Protein AF-A0A3D4NS29-F1 (afdb_monomer)

Radius of gyration: 35.44 Å; Cα contacts (8 Å, |Δi|>4): 132; chains: 1; bounding box: 55×28×113 Å

Structure (mmCIF, N/CA/C/O backbone):
data_AF-A0A3D4NS29-F1
#
_entry.id   AF-A0A3D4NS29-F1
#
loop_
_atom_site.group_PDB
_atom_site.id
_atom_site.type_symbol
_atom_site.label_atom_id
_atom_site.label_alt_id
_atom_site.label_comp_id
_atom_site.label_asym_id
_atom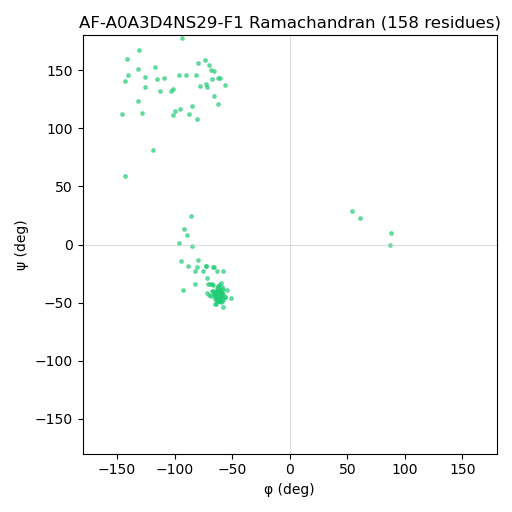_site.label_entity_id
_atom_site.label_seq_id
_atom_site.pdbx_PDB_ins_code
_atom_site.Cartn_x
_atom_site.Cartn_y
_atom_site.Cartn_z
_atom_site.occupancy
_atom_site.B_iso_or_equiv
_atom_site.auth_seq_id
_atom_site.auth_comp_id
_atom_site.auth_asym_id
_atom_site.auth_atom_id
_atom_site.pdbx_PDB_model_num
ATOM 1 N N . SER A 1 1 ? -21.664 12.863 7.804 1.00 48.47 1 SER A N 1
ATOM 2 C CA . SER A 1 1 ? -20.497 12.677 6.924 1.00 48.47 1 SER A CA 1
ATOM 3 C C . SER A 1 1 ? -19.432 11.912 7.677 1.00 48.47 1 SER A C 1
ATOM 5 O O . SER A 1 1 ? -19.168 12.269 8.815 1.00 48.47 1 SER A O 1
ATOM 7 N N . GLY A 1 2 ? -18.920 10.821 7.103 1.00 67.06 2 GLY A N 1
ATOM 8 C CA . GLY A 1 2 ? -17.866 9.997 7.710 1.00 67.06 2 GLY A CA 1
ATOM 9 C C . GLY A 1 2 ? -16.466 10.410 7.252 1.00 67.06 2 GLY A C 1
ATOM 10 O O . GLY A 1 2 ? -16.325 11.297 6.412 1.00 67.06 2 GLY A O 1
ATOM 11 N N . LEU A 1 3 ? -15.446 9.743 7.793 1.00 73.00 3 LEU A N 1
ATOM 12 C CA . LEU A 1 3 ? -14.049 9.903 7.387 1.00 73.00 3 LEU A CA 1
ATOM 13 C C . LEU A 1 3 ? -13.872 9.482 5.915 1.00 73.00 3 LEU A C 1
ATOM 15 O O . LEU A 1 3 ? -14.171 8.344 5.555 1.00 73.00 3 LEU A O 1
ATOM 19 N N . GLN A 1 4 ? -13.398 10.402 5.077 1.00 80.12 4 GLN A N 1
ATOM 20 C CA . GLN A 1 4 ? -13.021 10.155 3.681 1.00 80.12 4 GLN A CA 1
ATOM 21 C C . GLN A 1 4 ? -11.499 10.036 3.608 1.00 80.12 4 GLN A C 1
ATOM 23 O O . GLN A 1 4 ? -10.792 10.838 4.215 1.00 80.12 4 GLN A O 1
ATOM 28 N N . ILE A 1 5 ? -10.997 9.021 2.905 1.00 83.19 5 ILE A N 1
ATOM 29 C CA . ILE A 1 5 ? -9.567 8.712 2.857 1.00 83.19 5 ILE A CA 1
ATOM 30 C C . ILE A 1 5 ? -9.137 8.514 1.413 1.00 83.19 5 ILE A C 1
ATOM 32 O O . ILE A 1 5 ? -9.625 7.614 0.729 1.00 83.19 5 ILE A O 1
ATOM 36 N N . GLU A 1 6 ? -8.152 9.302 1.003 1.00 83.25 6 GLU A N 1
ATOM 37 C CA . GLU A 1 6 ? -7.476 9.181 -0.279 1.00 83.25 6 GLU A CA 1
ATOM 38 C C . GLU A 1 6 ? -5.962 9.074 -0.062 1.00 83.25 6 GLU A C 1
ATOM 40 O O . GLU A 1 6 ? -5.428 9.718 0.843 1.00 83.25 6 GLU A O 1
ATOM 45 N N . PRO A 1 7 ? -5.246 8.280 -0.875 1.00 84.12 7 PRO A N 1
ATOM 46 C CA . PRO A 1 7 ? -5.748 7.320 -1.860 1.00 84.12 7 PRO A CA 1
ATOM 47 C C . PRO A 1 7 ? -6.471 6.112 -1.235 1.00 84.12 7 PRO A C 1
ATOM 49 O O . PRO A 1 7 ? -6.058 5.547 -0.217 1.00 84.12 7 PRO A O 1
ATOM 52 N N . MET A 1 8 ? -7.539 5.661 -1.899 1.00 81.25 8 MET A N 1
ATOM 53 C CA . MET A 1 8 ? -8.310 4.503 -1.448 1.00 81.25 8 MET A CA 1
ATOM 54 C C . MET A 1 8 ? -7.492 3.202 -1.572 1.00 81.25 8 MET A C 1
ATOM 56 O O . MET A 1 8 ? -6.628 3.057 -2.435 1.00 81.25 8 MET A O 1
ATOM 60 N N . ASN A 1 9 ? -7.765 2.234 -0.690 1.00 82.06 9 ASN A N 1
ATOM 61 C CA . ASN A 1 9 ? -7.141 0.901 -0.680 1.00 82.06 9 ASN A CA 1
ATOM 62 C C . ASN A 1 9 ? -5.606 0.869 -0.477 1.00 82.06 9 ASN A C 1
ATOM 64 O O . ASN A 1 9 ? -4.947 -0.113 -0.812 1.00 82.06 9 ASN A O 1
ATOM 68 N N . ARG A 1 10 ? -5.018 1.916 0.118 1.00 86.94 10 ARG A N 1
ATOM 69 C CA . ARG A 1 10 ? -3.589 1.937 0.502 1.00 86.94 10 ARG A CA 1
ATOM 70 C C . ARG A 1 10 ? -3.312 1.561 1.959 1.00 86.94 10 ARG A C 1
ATOM 72 O O . ARG A 1 10 ? -2.169 1.541 2.383 1.00 86.94 10 ARG A O 1
ATOM 79 N N . GLY A 1 11 ? -4.348 1.232 2.730 1.00 88.00 11 GLY A N 1
ATOM 80 C CA . GLY A 1 11 ? -4.210 0.868 4.146 1.00 88.00 11 GLY A CA 1
ATOM 81 C C . GLY A 1 11 ? -4.234 2.050 5.120 1.00 88.00 11 GLY A C 1
ATOM 82 O O . GLY A 1 11 ? -4.225 1.818 6.324 1.00 88.00 11 GLY A O 1
ATOM 83 N N . ILE A 1 12 ? -4.371 3.288 4.630 1.00 90.38 12 ILE A N 1
ATOM 84 C CA . ILE A 1 12 ? -4.420 4.516 5.447 1.00 90.38 12 ILE A CA 1
ATOM 85 C C . ILE A 1 12 ? -5.533 4.455 6.502 1.00 90.38 12 ILE A C 1
ATOM 87 O O . ILE A 1 12 ? -5.286 4.730 7.670 1.00 90.38 12 ILE A O 1
ATOM 91 N N . GLY A 1 13 ? -6.740 4.009 6.135 1.00 90.25 13 GLY A N 1
ATOM 92 C CA . GLY A 1 13 ? -7.829 3.871 7.109 1.00 90.25 13 GLY A CA 1
ATOM 93 C C . GLY A 1 13 ? -7.510 2.907 8.245 1.00 90.25 13 GLY A C 1
ATOM 94 O O . GLY A 1 13 ? -7.800 3.209 9.399 1.00 90.25 13 GLY A O 1
ATOM 95 N N . ARG A 1 14 ? -6.852 1.781 7.939 1.00 91.06 14 ARG A N 1
ATOM 96 C CA . ARG A 1 14 ? -6.425 0.816 8.963 1.00 91.06 14 ARG A CA 1
ATOM 97 C C . ARG A 1 14 ? -5.339 1.397 9.849 1.00 91.06 14 ARG A C 1
ATOM 99 O O . ARG A 1 14 ? -5.380 1.192 11.050 1.00 91.06 14 ARG A O 1
ATOM 106 N N . PHE A 1 15 ? -4.399 2.140 9.270 1.00 92.75 15 PHE A N 1
ATOM 107 C CA . PHE A 1 15 ? -3.381 2.849 10.036 1.00 92.75 15 PHE A CA 1
ATOM 108 C C . PHE A 1 15 ? -4.010 3.849 11.013 1.00 92.75 15 PHE A C 1
ATOM 110 O O . PHE A 1 15 ? -3.715 3.804 12.202 1.00 92.75 15 PHE A O 1
ATOM 117 N N . MET A 1 16 ? -4.935 4.695 10.553 1.00 92.25 16 MET A N 1
ATOM 118 C CA . MET A 1 16 ? -5.600 5.674 11.421 1.00 92.25 16 MET A CA 1
ATOM 119 C C . MET A 1 16 ? -6.385 5.005 12.556 1.00 92.25 16 MET A C 1
ATOM 121 O O . MET A 1 16 ? -6.265 5.411 13.712 1.00 92.25 16 MET A O 1
ATOM 125 N N . ALA A 1 17 ? -7.148 3.953 12.248 1.00 93.12 17 ALA A N 1
ATOM 126 C CA . ALA A 1 17 ? -7.867 3.189 13.262 1.00 93.12 17 ALA A CA 1
ATOM 127 C C . ALA A 1 17 ? -6.911 2.489 14.234 1.00 93.12 17 ALA A C 1
ATOM 129 O O . ALA A 1 17 ? -7.125 2.540 15.440 1.00 93.12 17 ALA A O 1
ATOM 130 N N . ALA A 1 18 ? -5.818 1.912 13.732 1.00 94.06 18 ALA A N 1
ATOM 131 C CA . ALA A 1 18 ? -4.776 1.306 14.549 1.00 94.06 18 ALA A CA 1
ATOM 132 C C . ALA A 1 18 ? -4.161 2.305 15.541 1.00 94.06 18 ALA A C 1
ATOM 13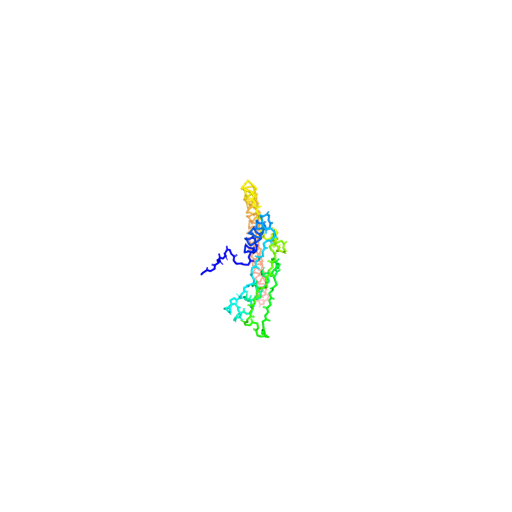4 O O . ALA A 1 18 ? -3.992 1.956 16.710 1.00 94.06 18 ALA A O 1
ATOM 135 N N . GLN A 1 19 ? -3.884 3.544 15.120 1.00 94.12 19 GLN A N 1
ATOM 136 C CA . GLN A 1 19 ? -3.377 4.599 16.006 1.00 94.12 19 GLN A CA 1
ATOM 137 C C . GLN A 1 19 ? -4.393 4.960 17.099 1.00 94.12 19 GLN A C 1
ATOM 139 O O . GLN A 1 19 ? -4.048 4.980 18.280 1.00 94.12 19 GLN A O 1
ATOM 144 N N . GLY A 1 20 ? -5.659 5.170 16.725 1.00 94.50 20 GLY A N 1
ATOM 145 C CA . GLY A 1 20 ? -6.730 5.471 17.681 1.00 94.50 20 GLY A CA 1
ATOM 146 C C . GLY A 1 20 ? -6.965 4.339 18.685 1.00 94.50 20 GLY A C 1
ATOM 147 O O . GLY A 1 20 ? -7.057 4.584 19.887 1.00 94.50 20 GLY A O 1
ATOM 148 N N . ILE A 1 21 ? -6.985 3.091 18.207 1.00 95.62 21 ILE A N 1
ATOM 149 C CA . ILE A 1 21 ? -7.104 1.893 19.044 1.00 95.62 21 ILE A CA 1
ATOM 150 C C . ILE A 1 21 ? -5.909 1.786 19.985 1.00 95.62 21 ILE A C 1
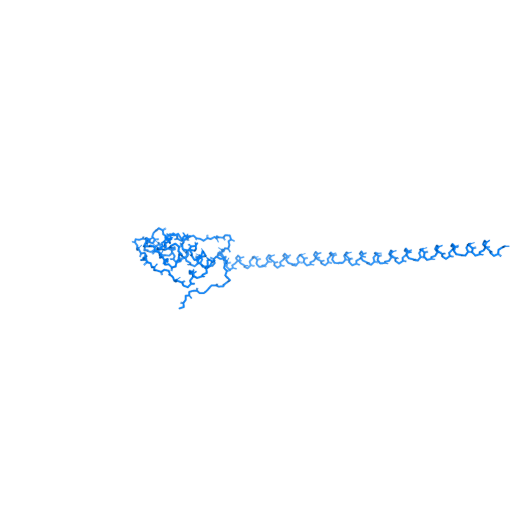ATOM 152 O O . ILE A 1 21 ? -6.101 1.613 21.181 1.00 95.62 21 ILE A O 1
ATOM 156 N N . SER A 1 22 ? -4.681 1.927 19.484 1.00 95.62 22 SER A N 1
ATOM 157 C CA . SER A 1 22 ? -3.469 1.822 20.308 1.00 95.62 22 SER A CA 1
ATOM 158 C C . SER A 1 22 ? -3.449 2.875 21.414 1.00 95.62 22 SER A C 1
ATOM 160 O O . SER A 1 22 ? -3.152 2.565 22.567 1.00 95.62 22 SER A O 1
ATOM 162 N N . TRP A 1 23 ? -3.847 4.107 21.095 1.00 96.12 23 TRP A N 1
ATOM 163 C CA . TRP A 1 23 ? -4.010 5.168 22.083 1.00 96.12 23 TRP A CA 1
ATOM 164 C C . TRP A 1 23 ? -5.073 4.821 23.139 1.00 96.12 23 TRP A C 1
ATOM 166 O O . TRP A 1 23 ? -4.798 4.903 24.339 1.00 96.12 23 TRP A O 1
ATOM 176 N N . ALA A 1 24 ? -6.255 4.365 22.711 1.00 95.88 24 ALA A N 1
ATOM 177 C CA . ALA A 1 24 ? -7.338 3.987 23.617 1.00 95.88 24 ALA A CA 1
ATOM 178 C C . ALA A 1 24 ? -6.948 2.798 24.512 1.00 95.88 24 ALA A C 1
ATOM 180 O O . ALA A 1 24 ? -7.213 2.821 25.712 1.00 95.88 24 ALA A O 1
ATOM 181 N N . LYS A 1 25 ? -6.249 1.796 23.965 1.00 95.50 25 LYS A N 1
ATOM 182 C CA . LYS A 1 25 ? -5.720 0.643 24.710 1.00 95.50 25 LYS A CA 1
ATOM 183 C C . LYS A 1 25 ? -4.734 1.054 25.789 1.00 95.50 25 LYS A C 1
ATOM 185 O O . LYS A 1 25 ? -4.803 0.527 26.895 1.00 95.50 25 LYS A O 1
ATOM 190 N N . ASN A 1 26 ? -3.852 2.004 25.492 1.00 95.19 26 ASN A N 1
ATOM 191 C CA . ASN A 1 26 ? -2.863 2.480 26.455 1.00 95.19 26 ASN A CA 1
ATOM 192 C C . ASN A 1 26 ? -3.502 3.270 27.604 1.00 95.19 26 ASN A C 1
ATOM 194 O O . ASN A 1 26 ? -3.020 3.208 28.733 1.00 95.19 26 ASN A O 1
ATOM 198 N N . ARG A 1 27 ? -4.581 4.018 27.338 1.00 95.00 27 ARG A N 1
ATOM 199 C CA . ARG A 1 27 ? -5.207 4.885 28.346 1.00 95.00 27 ARG A CA 1
ATOM 200 C C . ARG A 1 27 ? -6.337 4.209 29.124 1.00 95.00 27 ARG A C 1
ATOM 202 O O . ARG A 1 27 ? -6.446 4.435 30.330 1.00 95.00 27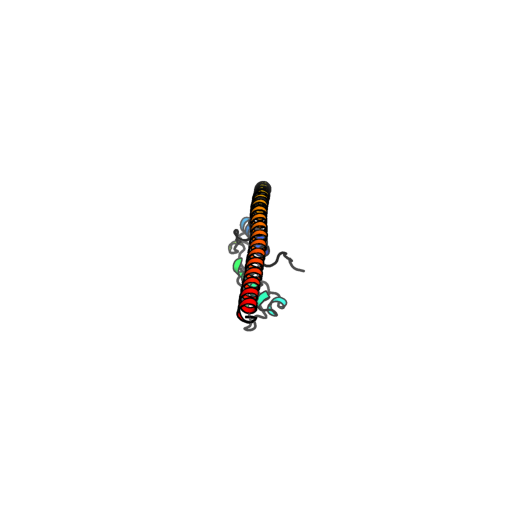 ARG A O 1
ATOM 209 N N . TRP A 1 28 ? -7.161 3.408 28.448 1.00 96.06 28 TRP A N 1
ATOM 210 C CA . TRP A 1 28 ? -8.429 2.869 28.953 1.00 96.06 28 TRP A CA 1
ATOM 211 C C . TRP A 1 28 ? -8.708 1.429 28.476 1.00 96.06 28 TRP A C 1
ATOM 213 O O . TRP A 1 28 ? -9.754 1.154 27.886 1.00 96.06 28 TRP A O 1
ATOM 223 N N . PRO A 1 29 ? -7.837 0.451 28.777 1.00 94.50 29 PRO A N 1
ATOM 224 C CA . PRO A 1 29 ? -8.030 -0.931 28.321 1.00 94.50 29 PRO A CA 1
ATOM 225 C C . PRO A 1 29 ? -9.255 -1.619 28.950 1.00 94.50 29 PRO A C 1
ATOM 227 O O . PRO A 1 29 ? -9.724 -2.643 28.459 1.00 94.50 29 PRO A O 1
ATOM 230 N N . GLY A 1 30 ? -9.760 -1.095 30.072 1.00 95.38 30 GLY A N 1
ATOM 231 C CA . GLY A 1 30 ? -10.947 -1.602 30.763 1.00 95.38 30 GLY A CA 1
ATOM 232 C C . GLY A 1 30 ? -12.282 -1.178 30.158 1.00 95.38 30 GLY A C 1
ATOM 233 O O . GLY A 1 30 ? -13.298 -1.737 30.546 1.00 95.38 30 GLY A O 1
ATOM 234 N N . TYR A 1 31 ? -12.285 -0.202 29.253 1.00 96.12 31 TYR A N 1
ATOM 235 C CA . TYR A 1 31 ? -13.517 0.355 28.707 1.00 96.12 31 TYR A CA 1
ATOM 236 C C . TYR A 1 31 ? -14.080 -0.561 27.623 1.00 96.12 31 TYR A C 1
ATOM 238 O O . TYR A 1 31 ? -13.341 -1.335 27.004 1.00 96.12 31 TYR A O 1
ATOM 246 N N . THR A 1 32 ? -15.382 -0.458 27.388 1.00 95.94 32 THR A N 1
ATOM 247 C CA . THR A 1 32 ? -16.091 -1.177 26.334 1.00 95.94 32 THR A CA 1
ATOM 248 C C . THR A 1 32 ? -16.518 -0.209 25.241 1.00 95.94 32 THR A C 1
ATOM 250 O O . THR A 1 32 ? -16.815 0.960 25.485 1.00 95.94 32 THR A O 1
ATOM 253 N N . VAL A 1 33 ? -16.450 -0.688 24.004 1.00 94.31 33 VAL A N 1
ATOM 254 C CA . VAL A 1 33 ? -17.038 -0.034 22.844 1.00 94.31 33 VAL A CA 1
ATOM 255 C C . VAL A 1 33 ? -18.400 -0.671 22.646 1.00 94.31 33 VAL A C 1
ATOM 257 O O . VAL A 1 33 ? -18.472 -1.873 22.384 1.00 94.31 33 VAL A O 1
ATOM 260 N N . ASP A 1 34 ? -19.452 0.132 22.782 1.00 94.44 34 ASP A N 1
ATOM 261 C CA . ASP A 1 34 ? -20.823 -0.330 22.604 1.00 94.44 34 ASP A CA 1
ATOM 262 C C . ASP A 1 34 ? -21.046 -0.869 21.190 1.00 94.44 34 ASP A C 1
ATOM 264 O O . ASP A 1 34 ? -20.524 -0.346 20.197 1.00 94.44 34 ASP A O 1
ATOM 268 N N . GLY A 1 35 ? -21.859 -1.921 21.108 1.00 92.19 35 GLY A N 1
ATOM 269 C CA . GLY A 1 35 ? -22.299 -2.454 19.830 1.00 92.19 35 GLY A CA 1
ATOM 270 C C . GLY A 1 35 ? -23.121 -1.427 19.052 1.00 92.19 35 GLY A C 1
ATOM 271 O O . GLY A 1 35 ? -23.895 -0.658 19.622 1.00 92.19 35 GLY A O 1
ATOM 272 N N . THR A 1 36 ? -22.957 -1.408 17.732 1.00 92.75 36 THR A N 1
ATOM 273 C CA 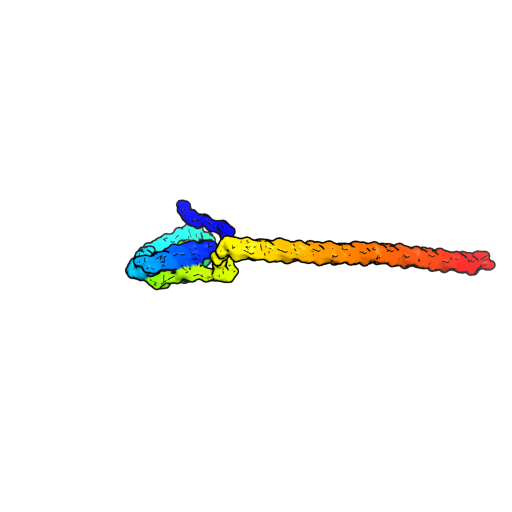. THR A 1 36 ? -23.642 -0.445 16.864 1.00 92.75 36 THR A CA 1
ATOM 274 C C . THR A 1 36 ? -24.109 -1.092 15.570 1.00 92.75 36 THR A C 1
ATOM 276 O O . THR A 1 36 ? -23.451 -1.988 15.031 1.00 92.75 36 THR A O 1
ATOM 279 N N . ASP A 1 37 ? -25.250 -0.630 15.068 1.00 91.12 37 ASP A N 1
ATOM 280 C CA . ASP A 1 37 ? -25.780 -1.063 13.784 1.00 91.12 37 ASP A CA 1
ATOM 281 C C . ASP A 1 37 ? -24.946 -0.481 12.639 1.00 91.12 37 ASP A C 1
ATOM 283 O O . ASP A 1 37 ? -24.590 0.701 12.605 1.00 91.12 37 ASP A O 1
ATOM 287 N N . LEU A 1 38 ? -24.635 -1.333 11.669 1.00 89.25 38 LEU A N 1
ATOM 288 C CA . LEU A 1 38 ? -23.900 -0.952 10.478 1.00 89.25 38 LEU A CA 1
ATOM 289 C C . LEU A 1 38 ? -24.842 -0.318 9.456 1.00 89.25 38 LEU A C 1
ATOM 291 O O . LEU A 1 38 ? -25.997 -0.702 9.303 1.00 89.25 38 LEU A O 1
ATOM 295 N N . ASN A 1 39 ? -24.329 0.652 8.703 1.00 83.69 39 ASN A N 1
ATOM 296 C CA . ASN A 1 39 ? -25.131 1.363 7.716 1.00 83.69 39 ASN A CA 1
ATOM 297 C C . ASN A 1 39 ? -25.577 0.436 6.568 1.00 83.69 39 ASN A C 1
ATOM 299 O O . ASN A 1 39 ? -24.746 -0.181 5.894 1.00 83.69 39 ASN A O 1
ATOM 303 N N . ASN A 1 40 ? -26.884 0.416 6.289 1.00 79.50 40 ASN A N 1
ATOM 304 C CA . ASN A 1 40 ? -27.479 -0.372 5.204 1.00 79.50 40 ASN A CA 1
ATOM 305 C C . ASN A 1 40 ? -27.006 0.057 3.809 1.00 79.50 40 ASN A C 1
ATOM 307 O O . ASN A 1 40 ? -27.069 -0.743 2.881 1.00 79.50 40 ASN A O 1
ATOM 311 N N . LYS A 1 41 ? -26.521 1.294 3.629 1.00 77.69 41 LYS A N 1
ATOM 312 C CA . LYS A 1 41 ? -26.026 1.759 2.319 1.00 77.69 41 LYS A CA 1
ATOM 313 C C . LYS A 1 41 ? -24.884 0.895 1.791 1.00 77.69 41 LYS A C 1
ATOM 315 O O . LYS A 1 41 ? -24.833 0.626 0.596 1.00 77.69 41 LYS A O 1
ATOM 320 N N . ASP A 1 42 ? -24.015 0.425 2.679 1.00 67.81 42 ASP A N 1
ATOM 321 C CA . ASP A 1 42 ? -22.898 -0.438 2.299 1.00 67.81 42 ASP A CA 1
ATOM 322 C C . ASP A 1 42 ? -23.361 -1.869 1.997 1.00 67.81 42 ASP A C 1
ATOM 324 O O . ASP A 1 42 ? -22.690 -2.569 1.252 1.00 67.81 42 ASP A O 1
ATOM 328 N N . ALA A 1 43 ? -24.514 -2.301 2.527 1.00 71.75 43 ALA A N 1
ATOM 329 C CA . ALA A 1 43 ? -25.080 -3.624 2.257 1.00 71.75 43 ALA A CA 1
ATOM 330 C C . ALA A 1 43 ? -25.660 -3.749 0.837 1.00 71.75 43 ALA A C 1
ATOM 332 O O . ALA A 1 43 ? -25.811 -4.859 0.334 1.00 71.75 43 ALA A O 1
ATOM 333 N N . LEU A 1 44 ? -25.942 -2.622 0.170 1.00 78.75 44 LEU A N 1
ATOM 334 C CA . LEU A 1 44 ? -26.425 -2.595 -1.215 1.00 78.75 44 LEU A CA 1
ATOM 335 C C . LEU A 1 44 ? -25.335 -2.953 -2.237 1.00 78.75 44 LEU A C 1
ATOM 337 O O . LEU A 1 44 ? -25.657 -3.280 -3.377 1.00 78.75 44 LEU A O 1
ATOM 341 N N . ASN A 1 45 ? -24.057 -2.870 -1.854 1.00 85.56 45 ASN A N 1
ATOM 342 C CA . ASN A 1 45 ? -22.928 -3.235 -2.702 1.00 85.56 45 ASN A CA 1
ATOM 343 C C . ASN A 1 45 ? -22.009 -4.211 -1.960 1.00 85.56 45 ASN A C 1
ATOM 345 O O . ASN A 1 45 ? -21.331 -3.839 -1.002 1.00 85.56 45 ASN A O 1
ATOM 349 N N . GLU A 1 46 ? -21.953 -5.443 -2.461 1.00 86.12 46 GLU A N 1
ATOM 350 C CA . GLU A 1 46 ? -21.168 -6.545 -1.906 1.00 86.12 46 GLU A CA 1
ATOM 351 C C . GLU A 1 46 ? -19.696 -6.170 -1.654 1.00 86.12 46 GLU A C 1
ATOM 353 O O . GLU A 1 46 ? -19.186 -6.382 -0.556 1.00 86.12 46 GLU A O 1
ATOM 358 N N . ASP A 1 47 ? -19.027 -5.521 -2.610 1.00 87.12 47 ASP A N 1
ATOM 359 C CA . ASP A 1 47 ? -17.614 -5.140 -2.474 1.00 87.12 47 ASP A CA 1
ATOM 360 C C . ASP A 1 47 ? -17.396 -4.087 -1.384 1.00 87.12 47 ASP A C 1
ATOM 362 O O . ASP A 1 47 ? -16.369 -4.060 -0.699 1.00 87.12 47 ASP A O 1
ATOM 366 N N . THR A 1 48 ? -18.347 -3.171 -1.214 1.00 85.75 48 THR A N 1
ATOM 367 C CA . THR A 1 48 ? -18.287 -2.163 -0.149 1.00 85.75 48 THR A CA 1
ATOM 368 C C . THR A 1 48 ? -18.533 -2.806 1.210 1.00 85.75 48 THR A C 1
ATOM 370 O O . THR A 1 48 ? -17.777 -2.535 2.149 1.00 85.75 48 THR A O 1
ATOM 373 N N . ARG A 1 49 ? -19.502 -3.726 1.296 1.00 88.75 49 ARG A N 1
ATOM 374 C CA . ARG A 1 49 ? -19.770 -4.523 2.497 1.00 88.75 49 ARG A CA 1
ATOM 375 C C . ARG A 1 49 ? -18.542 -5.323 2.924 1.00 88.75 49 ARG A C 1
ATOM 377 O O . ARG A 1 49 ? -18.070 -5.164 4.047 1.00 88.75 49 ARG A O 1
ATOM 384 N N . LEU A 1 50 ? -17.971 -6.117 2.017 1.00 90.31 50 LEU A N 1
ATOM 385 C CA . LEU A 1 50 ? -16.806 -6.959 2.298 1.00 90.31 50 LEU A CA 1
ATOM 386 C C . LEU A 1 50 ? -15.591 -6.132 2.734 1.00 90.31 50 LEU A C 1
ATOM 388 O O . LEU A 1 50 ? -14.881 -6.523 3.661 1.00 90.31 50 LEU A O 1
ATOM 392 N N . ARG A 1 51 ? -15.360 -4.961 2.124 1.00 88.31 51 ARG A N 1
ATOM 393 C CA . ARG A 1 51 ? -14.271 -4.057 2.533 1.00 88.31 51 ARG A CA 1
ATOM 394 C C . ARG A 1 51 ? -14.466 -3.509 3.944 1.00 88.31 51 ARG A C 1
ATOM 396 O O . ARG A 1 51 ? -13.502 -3.492 4.712 1.00 88.31 51 ARG A O 1
ATOM 403 N N . ARG A 1 52 ? -15.681 -3.074 4.288 1.00 89.50 52 ARG A N 1
ATOM 404 C CA . ARG A 1 52 ? -16.022 -2.587 5.632 1.00 89.50 52 ARG A CA 1
ATOM 405 C C . ARG A 1 52 ? -15.870 -3.695 6.671 1.00 89.50 52 ARG A C 1
ATOM 407 O O . ARG A 1 52 ? -15.225 -3.486 7.693 1.00 89.50 52 ARG A O 1
ATOM 414 N N . ASP A 1 53 ? -16.410 -4.875 6.398 1.00 92.38 53 ASP A N 1
ATOM 415 C CA . ASP A 1 53 ? -16.369 -5.999 7.332 1.00 92.38 53 ASP A CA 1
ATOM 416 C C . ASP A 1 53 ? -14.943 -6.493 7.543 1.00 92.38 53 ASP A C 1
ATOM 418 O O . ASP A 1 53 ? -14.526 -6.724 8.675 1.00 92.38 53 ASP A O 1
ATOM 422 N N . HIS A 1 54 ? -14.157 -6.586 6.466 1.00 92.00 54 HIS A N 1
ATOM 423 C CA . HIS A 1 54 ? -12.736 -6.882 6.578 1.00 92.00 54 HIS A CA 1
ATOM 424 C C . HIS A 1 54 ? -12.029 -5.813 7.421 1.00 92.00 54 HIS A C 1
ATOM 426 O O . HIS A 1 54 ? -11.182 -6.150 8.248 1.00 92.00 54 HIS A O 1
ATOM 432 N N . PHE A 1 55 ? -12.322 -4.529 7.211 1.00 91.44 55 PHE A N 1
ATOM 433 C CA . PHE A 1 55 ? -11.736 -3.449 8.003 1.00 91.44 55 PHE A CA 1
ATOM 434 C C . PHE A 1 55 ? -12.054 -3.601 9.499 1.00 91.44 55 PHE A C 1
ATOM 436 O O . PHE A 1 55 ? -11.135 -3.570 10.312 1.00 91.44 55 PHE A O 1
ATOM 443 N N . LEU A 1 56 ? -13.317 -3.840 9.853 1.00 93.69 56 LEU A N 1
ATOM 444 C CA . LEU A 1 56 ? -13.762 -4.010 11.239 1.00 93.69 56 LEU A CA 1
ATOM 445 C C . LEU A 1 56 ? -13.154 -5.262 11.886 1.00 93.69 56 LEU A C 1
ATOM 447 O O . LEU A 1 56 ? -12.525 -5.175 12.941 1.00 93.69 56 LEU A O 1
ATOM 451 N N . ARG A 1 57 ? -13.261 -6.417 11.224 1.00 94.69 57 ARG A N 1
ATOM 452 C CA . ARG A 1 57 ? -12.736 -7.692 11.738 1.00 94.69 57 ARG A CA 1
ATOM 453 C C . ARG A 1 57 ? -11.225 -7.668 11.932 1.00 94.69 57 ARG A C 1
ATOM 455 O O . ARG A 1 57 ? -10.726 -8.240 12.892 1.00 94.69 57 ARG A O 1
ATOM 462 N N . TRP A 1 58 ? -10.493 -6.962 11.068 1.00 93.56 58 TRP A N 1
ATOM 463 C CA . TRP A 1 58 ? -9.045 -6.786 11.221 1.00 93.56 58 TRP A CA 1
ATOM 464 C C . TRP A 1 58 ? -8.666 -6.094 12.536 1.00 93.56 58 TRP A C 1
ATOM 466 O O . TRP A 1 58 ? -7.627 -6.395 13.115 1.00 93.56 58 TRP A O 1
ATOM 476 N N . HIS A 1 59 ? -9.519 -5.189 13.015 1.00 94.75 59 HIS A N 1
ATOM 477 C CA . HIS A 1 59 ? -9.335 -4.470 14.272 1.00 94.75 59 HIS A CA 1
ATOM 478 C C . HIS A 1 59 ? -9.941 -5.189 15.487 1.00 94.75 59 HIS A C 1
ATOM 480 O O . HIS A 1 59 ? -9.931 -4.629 16.579 1.00 94.75 59 HIS A O 1
ATOM 486 N N . GLY A 1 60 ? -10.416 -6.429 15.331 1.00 94.12 60 GLY A N 1
ATOM 487 C CA . GLY A 1 60 ? -10.953 -7.241 16.427 1.00 94.12 60 GLY A CA 1
ATOM 488 C C . GLY A 1 60 ? -12.447 -7.050 16.697 1.00 94.12 60 GLY A C 1
ATOM 489 O O . GLY A 1 60 ? -12.947 -7.563 17.692 1.00 94.12 60 GLY A O 1
ATOM 490 N N . PHE A 1 61 ? -13.176 -6.341 15.830 1.00 95.81 61 PHE A N 1
ATOM 491 C CA . PHE A 1 61 ? -14.630 -6.231 15.941 1.00 95.81 61 PHE A CA 1
ATOM 492 C C . PHE A 1 61 ? -15.328 -7.492 15.415 1.00 95.81 61 PHE A C 1
ATOM 494 O O . PHE A 1 61 ? -15.010 -7.980 14.327 1.00 95.81 61 PHE A O 1
ATOM 501 N N . ASP A 1 62 ? -16.332 -7.974 16.149 1.00 95.06 62 ASP A N 1
ATOM 502 C CA . ASP A 1 62 ? -17.214 -9.047 15.686 1.00 95.06 62 ASP A CA 1
ATOM 503 C C . ASP A 1 62 ? -18.390 -8.460 14.894 1.00 95.06 62 ASP A C 1
ATOM 505 O O . ASP A 1 62 ? -19.238 -7.759 15.450 1.00 95.06 62 ASP A O 1
ATOM 509 N N . VAL A 1 63 ? -18.413 -8.735 13.585 1.00 94.81 63 VAL A N 1
ATOM 510 C CA . VAL A 1 63 ? -19.455 -8.277 12.654 1.00 94.81 63 VAL A CA 1
ATOM 511 C C . VAL A 1 63 ? -20.442 -9.409 12.411 1.00 94.81 63 VAL A C 1
ATOM 513 O O . VAL A 1 63 ? -20.083 -10.420 11.790 1.00 94.81 63 VAL A O 1
ATOM 516 N N . VAL A 1 64 ? -21.684 -9.195 12.841 1.00 93.94 64 VAL A N 1
ATOM 517 C CA . VAL A 1 64 ? -22.797 -10.140 12.728 1.00 93.94 64 VAL A CA 1
ATOM 518 C C . VAL A 1 64 ? -23.912 -9.591 11.848 1.00 93.94 64 VAL A C 1
ATOM 520 O O . VAL A 1 64 ? -24.093 -8.383 11.737 1.00 93.94 64 VAL A O 1
ATOM 523 N N . TYR A 1 65 ? -24.670 -10.493 11.231 1.00 92.00 65 TYR A N 1
ATOM 524 C CA . TYR A 1 65 ? -25.821 -10.159 10.398 1.00 92.00 65 TYR A CA 1
ATOM 525 C C . TYR A 1 65 ? -27.053 -10.906 10.886 1.00 92.00 65 TYR A C 1
ATOM 527 O O . TYR A 1 65 ? -26.976 -12.096 11.192 1.00 92.00 65 TYR A O 1
ATOM 535 N N . ALA A 1 66 ? -28.181 -10.205 10.961 1.00 87.19 66 ALA A N 1
ATOM 536 C CA . ALA A 1 66 ? -29.443 -10.787 11.411 1.00 87.19 66 ALA A CA 1
ATOM 537 C C . ALA A 1 66 ? -30.166 -11.580 10.306 1.00 87.19 66 ALA A C 1
ATOM 539 O O . ALA A 1 66 ? -31.041 -12.392 10.600 1.00 87.19 66 ALA A O 1
ATOM 540 N N . ASP A 1 67 ? -29.831 -11.333 9.040 1.00 84.38 67 ASP A N 1
ATOM 541 C CA . ASP A 1 67 ? -30.526 -11.858 7.870 1.00 84.38 67 ASP A CA 1
ATOM 542 C C . ASP A 1 67 ? -29.563 -12.453 6.831 1.00 84.38 67 ASP A C 1
ATOM 544 O O . ASP A 1 67 ? -28.433 -11.996 6.665 1.00 84.38 67 ASP A O 1
ATOM 548 N N . ALA A 1 68 ? -30.037 -13.447 6.070 1.00 78.88 68 ALA A N 1
ATOM 549 C CA . ALA A 1 68 ? -29.250 -14.101 5.017 1.00 78.88 68 ALA A CA 1
ATOM 550 C C . ALA A 1 68 ? -28.897 -13.165 3.843 1.00 78.88 68 ALA A C 1
ATOM 552 O O . ALA A 1 68 ? -27.973 -13.448 3.082 1.00 78.88 68 ALA A O 1
ATOM 553 N N . GLN A 1 69 ? -29.624 -12.053 3.691 1.00 80.31 69 GLN A N 1
ATOM 554 C CA . GLN A 1 69 ? -29.338 -11.020 2.692 1.00 80.31 69 GLN A CA 1
ATOM 555 C C . GLN A 1 69 ? -28.288 -10.008 3.181 1.00 80.31 69 GLN A C 1
ATOM 557 O O . GLN A 1 69 ? -27.890 -9.135 2.413 1.00 80.31 69 GLN A O 1
ATOM 562 N N . HIS A 1 70 ? -27.795 -10.150 4.419 1.00 82.88 70 HIS A N 1
ATOM 563 C CA . HIS A 1 70 ? -26.793 -9.282 5.040 1.00 82.88 70 HIS A CA 1
ATOM 564 C C . HIS A 1 70 ? -27.175 -7.789 5.028 1.00 82.88 70 HIS A C 1
ATOM 566 O O . HIS A 1 70 ? -26.302 -6.917 4.987 1.00 82.88 70 HIS A O 1
ATOM 572 N N . LEU A 1 71 ? -28.474 -7.475 5.048 1.00 81.56 71 LEU A N 1
ATOM 573 C CA . LEU A 1 71 ? -28.982 -6.104 5.021 1.00 81.56 71 LEU A CA 1
ATOM 574 C C . LEU A 1 71 ? -28.980 -5.456 6.405 1.00 81.56 71 LEU A C 1
ATOM 576 O O . LEU A 1 71 ? -28.961 -4.232 6.487 1.00 81.56 71 LEU A O 1
ATOM 580 N N . LYS A 1 72 ? -28.998 -6.250 7.479 1.00 85.62 72 LYS A N 1
ATOM 581 C CA . LYS A 1 72 ? -28.976 -5.786 8.871 1.00 85.62 72 LYS A CA 1
ATOM 582 C C . LYS A 1 72 ? -27.730 -6.305 9.578 1.00 85.62 72 LYS A C 1
ATOM 584 O O . LYS A 1 72 ? -27.769 -7.325 10.268 1.00 85.62 72 LYS A O 1
ATOM 589 N N . GLY A 1 73 ? -26.618 -5.612 9.352 1.00 90.06 73 GLY A N 1
ATOM 590 C CA . GLY A 1 73 ? -25.353 -5.879 10.030 1.00 90.06 73 GLY A CA 1
ATOM 591 C C . GLY A 1 73 ? -25.223 -5.079 11.321 1.00 90.06 73 GLY A C 1
ATOM 592 O O . GLY A 1 73 ? -25.657 -3.932 11.373 1.00 90.06 73 GLY A O 1
ATOM 593 N N . SER A 1 74 ? -24.575 -5.643 12.331 1.00 93.06 74 SER A N 1
ATOM 594 C CA . SER A 1 74 ? -24.176 -4.929 13.542 1.00 93.06 74 SER A CA 1
ATOM 595 C C . SER A 1 74 ? -22.803 -5.388 14.020 1.00 93.06 74 SER A C 1
ATOM 597 O O . SER A 1 74 ? -22.297 -6.449 13.640 1.00 93.06 74 SER A O 1
ATOM 599 N N . VAL A 1 75 ? -22.174 -4.547 14.830 1.00 95.19 75 VAL A N 1
ATOM 600 C CA . VAL A 1 75 ? -20.940 -4.861 15.547 1.00 95.19 75 VAL A CA 1
ATOM 601 C C . VAL A 1 75 ? -21.303 -5.149 16.993 1.00 95.19 75 VAL A C 1
ATOM 603 O O . VAL A 1 75 ? -22.054 -4.381 17.591 1.00 95.19 75 VAL A O 1
ATOM 606 N N . LYS A 1 76 ? -20.791 -6.244 17.557 1.00 95.88 76 LYS A N 1
ATOM 607 C CA . LYS A 1 76 ? -21.000 -6.544 18.979 1.00 95.88 76 LYS A CA 1
ATOM 608 C C . LYS A 1 76 ? -20.174 -5.630 19.875 1.00 95.88 76 LYS A C 1
ATOM 610 O O . LYS A 1 76 ? -19.151 -5.090 19.460 1.00 95.88 76 LYS A O 1
ATOM 615 N N . GLU A 1 77 ? -20.610 -5.523 21.124 1.00 95.88 77 GLU A N 1
ATOM 616 C CA . GLU A 1 77 ? -19.815 -4.903 22.176 1.00 95.88 77 GLU A CA 1
ATOM 617 C C . GLU A 1 77 ? -18.452 -5.597 22.295 1.00 95.88 77 GLU A C 1
ATOM 619 O O . GLU A 1 77 ? -18.354 -6.827 22.244 1.00 95.88 77 GLU A O 1
ATOM 624 N N . VAL A 1 78 ? -17.394 -4.803 22.442 1.00 96.00 78 VAL A N 1
ATOM 625 C CA . VAL A 1 78 ? -16.024 -5.302 22.561 1.00 96.00 78 VAL A CA 1
ATOM 626 C C . VAL A 1 78 ? -15.233 -4.453 23.542 1.00 96.00 78 VAL A C 1
ATOM 628 O O . VAL A 1 78 ? -15.350 -3.228 23.578 1.00 96.00 78 VAL A O 1
ATOM 631 N N . ARG A 1 79 ? -14.392 -5.094 24.352 1.00 96.50 79 ARG A N 1
ATOM 632 C CA . ARG A 1 79 ? -13.495 -4.378 25.254 1.00 96.50 79 ARG A CA 1
ATOM 633 C C . ARG A 1 79 ? -12.374 -3.730 24.451 1.00 96.50 79 ARG A C 1
ATOM 635 O O . ARG A 1 79 ? -11.767 -4.361 23.590 1.00 96.50 79 ARG A O 1
ATOM 642 N N . VAL A 1 80 ? -12.018 -2.493 24.788 1.00 95.44 80 VAL A N 1
ATOM 643 C CA . VAL A 1 80 ? -10.915 -1.769 24.137 1.00 95.44 80 VAL A CA 1
ATOM 644 C C . VAL A 1 80 ? -9.617 -2.585 24.191 1.00 95.44 80 VAL A C 1
ATOM 646 O O . VAL A 1 80 ? -8.889 -2.650 23.204 1.00 95.44 80 VAL A O 1
ATOM 649 N N . GLY A 1 81 ? -9.355 -3.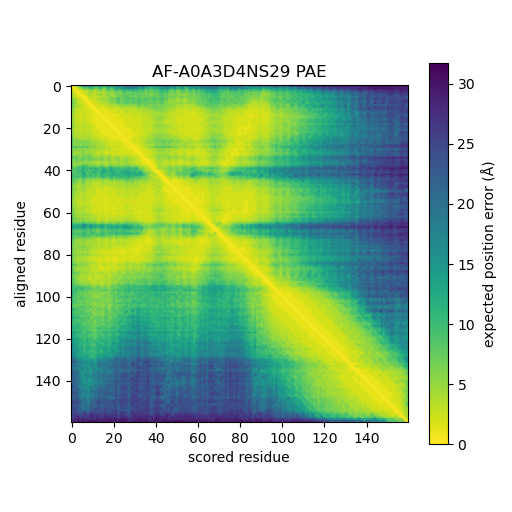275 25.307 1.00 94.75 81 GLY A N 1
ATOM 650 C CA . GLY A 1 81 ? -8.214 -4.181 25.480 1.00 94.75 81 GLY A CA 1
ATOM 651 C C . GLY A 1 81 ? -8.126 -5.342 24.476 1.00 94.75 81 GLY A C 1
ATOM 652 O O . GLY A 1 81 ? -7.016 -5.810 24.211 1.00 94.75 81 GLY A O 1
ATOM 653 N N . ASP A 1 82 ? -9.234 -5.735 23.852 1.00 95.69 82 ASP A N 1
ATOM 654 C CA . ASP A 1 82 ? -9.291 -6.855 22.902 1.00 95.69 82 ASP A CA 1
ATOM 655 C C . ASP A 1 82 ? -9.141 -6.390 21.443 1.00 95.69 82 ASP A C 1
ATOM 657 O O . ASP A 1 82 ? -8.839 -7.187 20.556 1.00 95.69 82 ASP A O 1
ATOM 661 N N . LEU A 1 83 ? -9.268 -5.082 21.186 1.00 95.75 83 LEU A N 1
ATOM 662 C CA . LEU A 1 83 ? -9.104 -4.505 19.852 1.00 95.75 83 LEU A CA 1
ATOM 663 C C . LEU A 1 83 ? -7.664 -4.633 19.339 1.00 95.75 83 LEU A C 1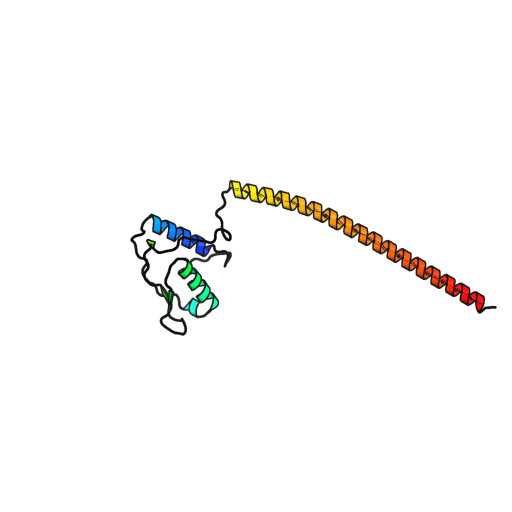
ATOM 665 O O . LEU A 1 83 ? -6.692 -4.566 20.093 1.00 95.75 83 LEU A O 1
ATOM 669 N N . VAL A 1 84 ? -7.494 -4.746 18.026 1.00 95.31 84 VAL A N 1
ATOM 670 C CA . VAL A 1 84 ? -6.182 -4.911 17.387 1.00 95.31 84 VAL A CA 1
ATOM 671 C C . VAL A 1 84 ? -5.711 -3.582 16.794 1.00 95.31 84 VAL A C 1
ATOM 673 O O . VAL A 1 84 ? -6.248 -3.086 15.804 1.00 95.31 84 VAL A O 1
ATOM 676 N N . GLY A 1 85 ? -4.661 -3.013 17.391 1.00 92.88 85 GLY A N 1
ATOM 677 C CA . GLY A 1 85 ? -4.011 -1.766 16.963 1.00 92.88 85 GLY A CA 1
ATOM 678 C C . GLY A 1 85 ? -2.934 -1.945 15.884 1.00 92.88 85 GLY A C 1
ATOM 679 O O . GLY A 1 85 ? -2.006 -1.149 15.814 1.00 92.88 85 GLY A O 1
ATOM 680 N N . GLY A 1 86 ? -3.002 -3.010 15.081 1.00 90.31 86 GLY A N 1
ATOM 681 C CA . GLY A 1 86 ? -1.995 -3.332 14.065 1.00 90.31 86 GLY A CA 1
ATOM 682 C C . GLY A 1 86 ? -2.366 -2.844 12.663 1.00 90.31 86 GLY A C 1
ATOM 683 O O . GLY A 1 86 ? -3.530 -2.887 12.258 1.00 90.31 86 GLY A O 1
ATOM 684 N N . TRP A 1 87 ? -1.362 -2.447 11.881 1.00 91.69 87 TRP A N 1
ATOM 685 C CA . TRP A 1 87 ? -1.493 -2.151 10.452 1.00 91.69 87 TRP A CA 1
ATOM 686 C C . TRP A 1 87 ? -0.394 -2.858 9.650 1.00 91.69 87 TRP A C 1
ATOM 688 O O . TRP A 1 87 ? 0.555 -3.400 10.209 1.00 91.69 87 TRP A O 1
ATOM 698 N N . ASN A 1 88 ? -0.538 -2.884 8.324 1.00 89.44 88 ASN A N 1
ATOM 699 C CA . ASN A 1 88 ? 0.487 -3.443 7.448 1.00 89.44 88 ASN A CA 1
ATOM 700 C C . ASN A 1 88 ? 1.601 -2.402 7.236 1.00 89.44 88 ASN A C 1
ATOM 702 O O . ASN A 1 88 ? 1.385 -1.417 6.527 1.00 89.44 88 ASN A O 1
ATOM 706 N N . VAL A 1 89 ? 2.763 -2.649 7.845 1.00 87.88 89 VAL A N 1
ATOM 707 C CA . VAL A 1 89 ? 3.931 -1.753 7.813 1.00 87.88 89 VAL A CA 1
ATOM 708 C C . VAL A 1 89 ? 4.610 -1.732 6.439 1.00 87.88 89 VAL A C 1
ATOM 710 O O . VAL A 1 89 ? 5.127 -0.698 6.041 1.00 87.88 89 VAL A O 1
ATOM 713 N N . GLU A 1 90 ? 4.531 -2.820 5.666 1.00 85.44 90 GLU A N 1
ATOM 714 C CA . GLU A 1 90 ? 5.057 -2.866 4.290 1.00 85.44 90 GLU A CA 1
ATOM 715 C C . GLU A 1 90 ? 4.266 -1.954 3.343 1.00 85.44 90 GLU A C 1
ATOM 717 O O . GLU A 1 90 ? 4.816 -1.380 2.407 1.00 85.44 90 GLU A O 1
ATOM 722 N N . LYS A 1 91 ? 2.951 -1.821 3.569 1.00 85.12 91 LYS A N 1
ATOM 723 C CA . LYS A 1 91 ? 2.084 -0.943 2.769 1.00 85.12 91 LYS A CA 1
ATOM 724 C C . LYS A 1 91 ? 2.146 0.509 3.216 1.00 85.12 91 LYS A C 1
ATOM 726 O O . LYS A 1 91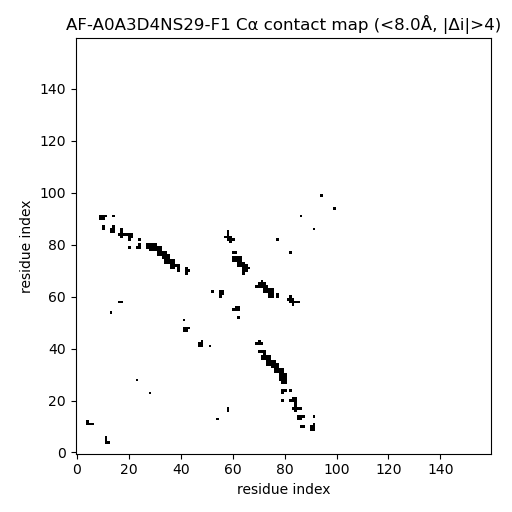 ? 1.954 1.398 2.390 1.00 85.12 91 LYS A O 1
ATOM 731 N N . LEU A 1 92 ? 2.313 0.740 4.515 1.00 88.75 92 LEU A N 1
ATOM 732 C CA . LEU A 1 92 ? 2.316 2.074 5.091 1.00 88.75 92 LEU A CA 1
ATOM 733 C C . LEU A 1 92 ? 3.287 2.129 6.265 1.00 88.75 92 LEU A C 1
ATOM 735 O O . LEU A 1 92 ? 3.048 1.548 7.326 1.00 88.75 92 LEU A O 1
ATOM 739 N N . GLN A 1 93 ? 4.352 2.890 6.062 1.00 86.25 93 GLN A N 1
ATOM 740 C CA . GLN A 1 93 ? 5.394 3.127 7.043 1.00 86.25 93 GLN A CA 1
ATOM 741 C C . GLN A 1 93 ? 5.405 4.604 7.429 1.00 86.25 93 GLN A C 1
ATOM 743 O O . GLN A 1 93 ? 5.188 5.485 6.596 1.00 86.25 93 GLN A O 1
ATOM 748 N N . VAL A 1 94 ? 5.655 4.863 8.709 1.00 85.44 94 VAL A N 1
ATOM 749 C CA . VAL A 1 94 ? 5.978 6.206 9.188 1.00 85.44 94 VAL A CA 1
ATOM 750 C C . VAL A 1 94 ? 7.475 6.393 8.981 1.00 85.44 94 VAL A C 1
ATOM 752 O O . VAL A 1 94 ? 8.261 5.620 9.520 1.00 85.44 94 VAL A O 1
ATOM 755 N N . VAL A 1 95 ? 7.843 7.379 8.171 1.00 87.69 95 VAL A N 1
ATOM 756 C CA . VAL A 1 95 ? 9.232 7.686 7.816 1.00 87.69 95 VAL A CA 1
ATOM 757 C C . VAL A 1 95 ? 9.580 9.036 8.427 1.00 87.69 95 VAL A C 1
ATOM 759 O O . VAL A 1 95 ? 8.796 9.984 8.322 1.00 87.69 95 VAL A O 1
ATOM 762 N N . GLU A 1 96 ? 10.730 9.129 9.092 1.00 90.06 96 GLU A N 1
ATOM 763 C CA . GLU A 1 96 ? 11.200 10.410 9.619 1.00 90.06 96 GLU A CA 1
ATOM 764 C C . GLU A 1 96 ? 11.619 11.350 8.485 1.00 90.06 96 GLU A C 1
ATOM 766 O O . GLU A 1 96 ? 12.028 10.917 7.411 1.00 90.06 96 GLU A O 1
ATOM 771 N N . ILE A 1 97 ? 11.563 12.663 8.721 1.00 90.88 97 ILE A N 1
ATOM 772 C CA . ILE A 1 97 ? 11.861 13.666 7.684 1.00 90.88 97 ILE A CA 1
ATOM 773 C C . ILE A 1 97 ? 13.276 13.483 7.111 1.00 90.88 97 ILE A C 1
ATOM 775 O O . ILE A 1 97 ? 13.479 13.635 5.909 1.00 90.88 97 ILE A O 1
ATOM 779 N N . VAL A 1 98 ? 14.251 13.135 7.956 1.00 92.44 98 VAL A N 1
ATOM 780 C CA . VAL A 1 98 ? 15.644 12.928 7.531 1.00 92.44 98 VAL A CA 1
ATOM 781 C C . VAL A 1 98 ? 15.774 11.685 6.652 1.00 92.44 98 VAL A C 1
ATOM 783 O O . VAL A 1 98 ? 16.413 11.743 5.604 1.00 92.44 98 VAL A O 1
ATOM 786 N N . GLU A 1 99 ? 15.134 10.583 7.039 1.00 90.69 99 GLU A N 1
ATOM 787 C CA . GLU A 1 99 ? 15.112 9.349 6.249 1.00 90.69 99 GLU A CA 1
ATOM 788 C C . GLU A 1 99 ? 14.400 9.577 4.907 1.00 90.69 99 GLU A C 1
ATOM 790 O O . GLU A 1 99 ? 14.916 9.201 3.857 1.00 90.69 99 GLU A O 1
ATOM 795 N N . ALA A 1 100 ? 13.275 10.298 4.911 1.00 91.25 100 ALA A N 1
ATOM 796 C CA . ALA A 1 100 ? 12.566 10.673 3.692 1.00 91.25 100 ALA A CA 1
ATOM 797 C C . ALA A 1 100 ? 13.446 11.520 2.755 1.00 91.25 100 ALA A C 1
ATOM 799 O O . ALA A 1 100 ? 13.469 11.279 1.548 1.00 91.25 100 ALA A O 1
ATOM 800 N N . ALA A 1 101 ? 14.209 12.474 3.298 1.00 91.06 101 ALA A N 1
ATOM 801 C CA . ALA A 1 101 ? 15.147 13.277 2.518 1.00 91.06 101 ALA A CA 1
ATOM 802 C C . ALA A 1 101 ? 16.259 12.417 1.891 1.00 91.06 101 ALA A C 1
ATOM 804 O O . ALA A 1 101 ? 16.576 12.588 0.715 1.00 91.06 101 ALA A O 1
ATOM 805 N N . GLN A 1 102 ? 16.804 11.452 2.636 1.00 93.56 102 GLN A N 1
ATOM 806 C CA . GLN A 1 102 ? 17.805 10.512 2.120 1.00 93.56 102 GLN A CA 1
ATOM 807 C C . GLN A 1 102 ? 17.235 9.613 1.017 1.00 93.56 102 GLN A C 1
ATOM 809 O O . GLN A 1 102 ? 17.879 9.420 -0.014 1.00 93.56 102 GLN A O 1
ATOM 814 N N . MET A 1 103 ? 16.014 9.100 1.193 1.00 92.44 103 MET A N 1
ATOM 815 C CA . MET A 1 103 ? 15.332 8.293 0.177 1.00 92.44 103 MET A CA 1
ATOM 816 C C . MET A 1 103 ? 15.107 9.080 -1.117 1.00 92.44 103 MET A C 1
ATOM 818 O O . MET A 1 103 ? 15.349 8.550 -2.201 1.00 92.44 103 MET A O 1
ATOM 822 N N . LEU A 1 104 ? 14.677 10.342 -1.012 1.00 92.81 104 LEU A N 1
ATOM 823 C CA . LEU A 1 104 ? 14.505 11.227 -2.165 1.00 92.81 104 LEU A CA 1
ATOM 824 C C . LEU A 1 104 ? 15.839 11.490 -2.868 1.00 92.81 104 LEU A C 1
ATOM 826 O O . LEU A 1 104 ? 15.932 11.308 -4.078 1.00 92.81 104 LEU A O 1
ATOM 830 N N . GLN A 1 105 ? 16.888 11.820 -2.113 1.00 94.12 105 GLN A N 1
ATOM 831 C CA . GLN A 1 105 ? 18.220 12.048 -2.667 1.00 94.12 105 GLN A CA 1
ATOM 832 C C . GLN A 1 105 ? 18.768 10.801 -3.386 1.00 94.12 105 GLN A C 1
ATOM 834 O O . GLN A 1 105 ? 19.372 10.909 -4.454 1.00 94.12 105 GLN A O 1
ATOM 839 N N . GLN A 1 106 ? 18.551 9.605 -2.831 1.00 95.00 106 GLN A N 1
ATOM 840 C CA . GLN A 1 106 ? 18.943 8.353 -3.477 1.00 95.00 106 GLN A CA 1
ATOM 841 C C . GLN A 1 106 ? 18.127 8.093 -4.750 1.00 95.00 106 GLN A C 1
ATOM 843 O O . GLN A 1 106 ? 18.675 7.636 -5.753 1.00 95.00 106 GLN A O 1
ATOM 848 N N . ALA A 1 107 ? 16.823 8.381 -4.730 1.00 94.62 107 ALA A N 1
ATOM 849 C CA . ALA A 1 107 ? 15.961 8.234 -5.897 1.00 94.62 107 ALA A CA 1
ATOM 850 C C . ALA A 1 107 ? 16.386 9.171 -7.038 1.00 94.62 107 ALA A C 1
ATOM 852 O O . ALA A 1 107 ? 16.437 8.731 -8.185 1.00 94.62 107 ALA A O 1
ATOM 853 N N . GLU A 1 108 ? 16.759 10.416 -6.731 1.00 95.00 108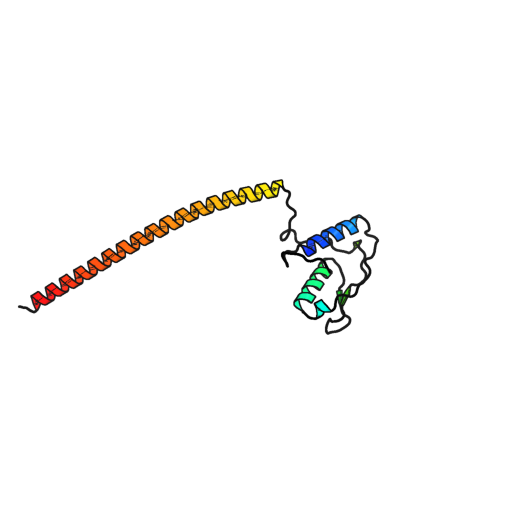 GLU A N 1
ATOM 854 C CA . GLU A 1 108 ? 17.297 11.369 -7.709 1.00 95.00 108 GLU A CA 1
ATOM 855 C C . GLU A 1 108 ? 18.610 10.878 -8.330 1.00 95.00 108 GLU A C 1
ATOM 857 O O . GLU A 1 108 ? 18.759 10.899 -9.552 1.00 95.00 108 GLU A O 1
ATOM 862 N N . GLN A 1 109 ? 19.539 10.367 -7.516 1.00 94.88 109 GLN A N 1
ATOM 863 C CA . GLN A 1 109 ? 20.788 9.786 -8.021 1.00 94.88 109 GLN A CA 1
ATOM 864 C C . GLN A 1 109 ? 20.522 8.587 -8.937 1.00 94.88 109 GLN A C 1
ATOM 866 O O . GLN A 1 109 ? 21.045 8.523 -10.050 1.00 94.88 109 GLN A O 1
ATOM 871 N N . ASN A 1 110 ? 19.648 7.671 -8.512 1.00 95.56 110 ASN A N 1
ATOM 872 C CA . ASN A 1 110 ? 19.271 6.505 -9.306 1.00 95.56 110 ASN A CA 1
ATOM 873 C C . ASN A 1 110 ? 18.615 6.908 -10.635 1.00 95.56 110 ASN A C 1
ATOM 875 O O . ASN A 1 110 ? 18.876 6.283 -11.664 1.00 95.56 110 ASN A O 1
ATOM 879 N N . LEU A 1 111 ? 17.767 7.940 -10.624 1.00 95.75 111 LEU A N 1
ATOM 880 C CA . LEU A 1 111 ? 17.108 8.448 -11.824 1.00 95.75 111 LEU A CA 1
ATOM 881 C C . LEU A 1 111 ? 18.134 9.029 -12.804 1.00 95.75 111 LEU A C 1
ATOM 883 O O . LEU A 1 111 ? 18.135 8.651 -13.974 1.00 95.75 111 LEU A O 1
ATOM 887 N N . ALA A 1 112 ? 19.061 9.858 -12.319 1.00 94.75 112 ALA A N 1
ATOM 888 C CA . ALA A 1 112 ? 20.132 10.419 -13.139 1.00 94.75 112 ALA A CA 1
ATOM 889 C C . ALA A 1 112 ? 21.012 9.322 -13.770 1.00 94.75 112 ALA A C 1
ATOM 891 O O . ALA A 1 112 ? 21.359 9.386 -14.952 1.00 94.75 112 ALA A O 1
ATOM 892 N N . GLU A 1 113 ? 21.336 8.266 -13.019 1.00 94.94 113 GLU A N 1
ATOM 893 C CA . GLU A 1 113 ? 22.064 7.114 -13.560 1.00 94.94 113 GLU A CA 1
ATOM 894 C C . GLU A 1 113 ? 21.279 6.372 -14.648 1.00 94.94 113 GLU A C 1
ATOM 896 O O . GLU A 1 113 ? 21.855 5.950 -15.659 1.00 94.94 113 GLU A O 1
ATOM 901 N N . GLN A 1 114 ? 19.972 6.184 -14.447 1.00 94.38 114 GLN A N 1
ATOM 902 C CA . GLN A 1 114 ? 19.103 5.543 -15.431 1.00 94.38 114 GLN A CA 1
ATOM 903 C C . GLN A 1 114 ? 18.991 6.377 -16.707 1.00 94.38 114 GLN A C 1
ATOM 905 O O . GLN A 1 114 ? 19.095 5.809 -17.792 1.00 94.38 114 GLN A O 1
ATOM 910 N N . GLU A 1 115 ? 18.880 7.701 -16.607 1.00 94.88 115 GLU A N 1
ATOM 911 C CA . GLU A 1 115 ? 18.868 8.598 -17.767 1.00 94.88 115 GLU A CA 1
ATOM 912 C C . GLU A 1 115 ? 20.157 8.499 -18.589 1.00 94.88 115 GLU A C 1
ATOM 914 O O . GLU A 1 115 ? 20.112 8.431 -19.818 1.00 94.88 115 GLU A O 1
ATOM 919 N N . VAL A 1 116 ? 21.322 8.431 -17.934 1.00 95.69 116 VAL A N 1
ATOM 920 C CA . VAL A 1 116 ? 22.604 8.252 -18.634 1.00 95.69 116 VAL A CA 1
ATOM 921 C C . VAL A 1 116 ? 22.660 6.902 -19.349 1.00 95.69 116 VAL A C 1
ATOM 923 O O . VAL A 1 116 ? 23.134 6.822 -20.486 1.00 95.69 116 VAL A O 1
ATOM 926 N N . LYS A 1 117 ? 22.183 5.826 -18.712 1.00 94.69 117 LYS A N 1
ATOM 927 C CA . LYS A 1 117 ? 22.101 4.502 -19.352 1.00 94.69 117 LYS A CA 1
ATOM 928 C C . LYS A 1 117 ? 21.148 4.535 -20.546 1.00 94.69 117 LYS A C 1
ATOM 930 O O . LYS A 1 117 ? 21.492 4.006 -21.600 1.00 94.69 117 LYS A O 1
ATOM 935 N N . LEU A 1 118 ? 19.999 5.186 -20.396 1.00 95.00 118 LEU A N 1
ATOM 936 C CA . LEU A 1 118 ? 18.980 5.307 -21.431 1.00 95.00 118 LEU A CA 1
ATOM 937 C C . LEU A 1 118 ? 19.531 6.046 -22.655 1.00 95.00 118 LEU A C 1
ATOM 939 O O . LEU A 1 118 ? 19.483 5.493 -23.750 1.00 95.00 118 LEU A O 1
ATOM 943 N N . LYS A 1 119 ? 20.200 7.190 -22.462 1.00 94.81 119 LYS A N 1
ATOM 944 C CA . LYS A 1 119 ? 20.880 7.920 -23.548 1.00 94.81 119 LYS A CA 1
ATOM 945 C C . LYS A 1 119 ? 21.898 7.054 -24.291 1.00 94.81 119 LYS A C 1
ATOM 947 O O . LYS A 1 119 ? 21.890 7.007 -25.516 1.00 94.81 119 LYS A O 1
ATOM 952 N N . LYS A 1 120 ? 22.731 6.293 -23.570 1.00 94.56 120 LYS A N 1
ATOM 953 C CA . LYS A 1 120 ? 23.704 5.372 -24.194 1.00 94.56 120 LYS A CA 1
ATOM 954 C C . LYS A 1 120 ? 23.030 4.278 -25.025 1.00 94.56 120 LYS A C 1
ATOM 956 O O . LYS A 1 120 ? 23.571 3.859 -26.048 1.00 94.56 120 LYS A O 1
ATOM 961 N N . HIS A 1 121 ? 21.888 3.763 -24.572 1.00 93.94 121 HIS A N 1
ATOM 962 C CA . HIS A 1 121 ? 21.129 2.768 -25.326 1.00 93.94 121 HIS A CA 1
ATOM 963 C C . HIS A 1 121 ? 20.480 3.378 -26.569 1.00 93.94 121 HIS A C 1
ATOM 965 O O . HIS A 1 121 ? 20.583 2.785 -27.641 1.00 93.94 121 HIS A O 1
ATOM 971 N N . GLU A 1 122 ? 19.886 4.565 -26.455 1.00 94.12 122 GLU A N 1
ATOM 972 C CA . GLU A 1 122 ? 19.316 5.297 -27.590 1.00 94.12 122 GLU A CA 1
ATOM 973 C C . GLU A 1 122 ? 20.372 5.625 -28.650 1.00 94.12 122 GLU A C 1
ATOM 975 O O . GLU A 1 122 ? 20.143 5.390 -29.837 1.00 94.12 122 GLU A O 1
ATOM 980 N N . GLU A 1 123 ? 21.563 6.073 -28.242 1.00 94.12 123 GLU A N 1
ATOM 981 C CA . GLU A 1 123 ? 22.686 6.325 -29.150 1.00 94.12 123 GLU A CA 1
ATOM 982 C C . GLU A 1 123 ? 23.074 5.062 -29.929 1.00 94.12 123 GLU A C 1
ATOM 984 O O . GLU A 1 123 ? 23.155 5.102 -31.159 1.00 94.12 123 GLU A O 1
ATOM 989 N N . LYS A 1 124 ? 23.227 3.916 -29.251 1.00 93.69 124 LYS A N 1
ATOM 990 C CA . LYS A 1 124 ? 23.535 2.632 -29.908 1.00 93.69 124 LYS A CA 1
ATOM 991 C C . LYS A 1 124 ? 22.441 2.191 -30.874 1.00 93.69 124 LYS A C 1
ATOM 993 O O . LYS A 1 124 ? 22.745 1.751 -31.979 1.00 93.69 124 LYS A O 1
ATOM 998 N N . VAL A 1 125 ? 21.175 2.319 -30.480 1.00 93.94 125 VAL A N 1
ATOM 999 C CA . VAL A 1 125 ? 20.039 1.998 -31.356 1.00 93.94 125 VAL A CA 1
ATOM 1000 C C . VAL A 1 125 ? 20.060 2.890 -32.594 1.00 93.94 125 VAL A C 1
ATOM 1002 O O . VAL A 1 125 ? 19.921 2.388 -33.706 1.00 93.94 125 VAL A O 1
ATOM 1005 N N . SER A 1 126 ? 20.299 4.192 -32.424 1.00 92.69 126 SER A N 1
ATOM 1006 C CA . SER A 1 126 ? 20.388 5.134 -33.541 1.00 92.69 126 SER A CA 1
ATOM 1007 C C . SER A 1 126 ? 21.552 4.809 -34.486 1.00 92.69 126 SER A C 1
ATOM 1009 O O . SER A 1 126 ? 21.404 4.906 -35.705 1.00 92.69 126 SER A O 1
ATOM 1011 N N . GLN A 1 127 ? 22.691 4.362 -33.945 1.00 92.50 127 GLN A N 1
ATOM 1012 C CA . GLN A 1 127 ? 23.833 3.912 -34.734 1.00 92.50 127 GLN A CA 1
ATOM 1013 C C . GLN A 1 127 ? 23.475 2.665 -35.546 1.00 92.50 127 GLN A C 1
ATOM 1015 O O . GLN A 1 127 ? 23.646 2.671 -36.763 1.00 92.50 127 GLN A O 1
ATOM 1020 N N . TYR A 1 128 ? 22.915 1.632 -34.911 1.00 91.50 128 TYR A N 1
ATOM 1021 C CA . TYR A 1 128 ? 22.523 0.408 -35.611 1.00 91.50 128 TYR A CA 1
ATOM 1022 C C . TYR A 1 128 ? 21.447 0.655 -36.669 1.00 91.50 128 TYR A C 1
ATOM 1024 O O . TYR A 1 128 ? 21.501 0.057 -37.738 1.00 91.50 128 TYR A O 1
ATOM 1032 N N . GLN A 1 129 ? 20.506 1.572 -36.430 1.00 90.12 129 GLN A N 1
ATOM 1033 C CA . GLN A 1 129 ? 19.529 1.973 -37.445 1.00 90.12 129 GLN A CA 1
ATOM 1034 C C . GLN A 1 129 ? 20.192 2.632 -38.662 1.00 90.12 129 GLN A C 1
ATOM 1036 O O . GLN A 1 129 ? 19.803 2.355 -39.796 1.00 90.12 129 GLN A O 1
ATOM 1041 N N . ARG A 1 130 ? 21.204 3.487 -38.448 1.00 89.12 130 ARG A N 1
ATOM 1042 C CA . ARG A 1 130 ? 21.974 4.099 -39.545 1.00 89.12 130 ARG A CA 1
ATOM 1043 C C . ARG A 1 130 ? 22.778 3.058 -40.321 1.00 89.12 130 ARG A C 1
ATOM 1045 O O . ARG A 1 130 ? 22.789 3.100 -41.549 1.00 89.12 130 ARG A O 1
ATOM 1052 N N . GLU A 1 131 ? 23.423 2.129 -39.622 1.00 91.94 131 GLU A N 1
ATOM 1053 C CA . GLU A 1 131 ? 24.181 1.036 -40.237 1.00 91.94 131 GLU A CA 1
ATOM 1054 C C . GLU A 1 131 ? 23.268 0.099 -41.044 1.00 91.94 131 GLU A C 1
ATOM 1056 O O . GLU A 1 131 ? 23.575 -0.191 -42.200 1.00 91.94 131 GLU A O 1
ATOM 1061 N N . ASP A 1 132 ? 22.113 -0.298 -40.498 1.00 92.00 132 ASP A N 1
ATOM 1062 C CA . ASP A 1 132 ? 21.117 -1.124 -41.198 1.00 92.00 132 ASP A CA 1
ATOM 1063 C C . ASP A 1 132 ? 20.577 -0.418 -42.453 1.00 92.00 132 ASP A C 1
ATOM 1065 O O . ASP A 1 132 ? 20.489 -1.018 -43.525 1.00 92.00 132 ASP A O 1
ATOM 1069 N N . ALA A 1 133 ? 20.292 0.887 -42.376 1.00 88.25 133 ALA A N 1
ATOM 1070 C CA . ALA A 1 133 ? 19.887 1.668 -43.545 1.00 88.25 133 ALA A CA 1
ATOM 1071 C C . ALA A 1 133 ? 20.977 1.698 -44.636 1.00 88.25 133 ALA A C 1
ATOM 1073 O O . ALA A 1 133 ? 20.673 1.517 -45.819 1.00 88.25 133 ALA A O 1
ATOM 1074 N N . GLY A 1 134 ? 22.248 1.870 -44.253 1.00 89.88 134 GLY A N 1
ATOM 1075 C CA . GLY A 1 134 ? 23.387 1.836 -45.177 1.00 89.88 134 GLY A CA 1
ATOM 1076 C C . GLY A 1 134 ? 23.619 0.457 -45.809 1.00 89.88 134 GLY A C 1
ATOM 1077 O O . GLY A 1 134 ? 23.866 0.351 -47.015 1.00 89.88 134 GLY A O 1
ATOM 1078 N N . LEU A 1 135 ? 23.475 -0.614 -45.024 1.00 93.19 135 LEU A N 1
ATOM 1079 C CA . LEU A 1 135 ? 23.531 -1.998 -45.501 1.00 93.19 135 LEU A CA 1
ATOM 1080 C C . LEU A 1 135 ? 22.426 -2.275 -46.525 1.00 93.19 135 LEU A C 1
ATOM 1082 O O . LEU A 1 135 ? 22.715 -2.758 -47.621 1.00 93.19 135 LEU A O 1
ATOM 1086 N N . ARG A 1 136 ? 21.176 -1.901 -46.226 1.00 93.12 136 ARG A N 1
ATOM 1087 C CA . ARG A 1 136 ? 20.041 -2.051 -47.155 1.00 93.12 136 ARG A CA 1
ATOM 1088 C C . ARG A 1 136 ? 20.248 -1.282 -48.455 1.00 93.12 136 ARG A C 1
ATOM 1090 O O . ARG A 1 136 ? 19.944 -1.812 -49.526 1.00 93.12 136 ARG A O 1
ATOM 1097 N N . PHE A 1 137 ? 20.789 -0.066 -48.383 1.00 93.06 137 PHE A N 1
ATOM 1098 C CA . PHE A 1 137 ? 21.141 0.710 -49.572 1.00 93.06 137 PHE A CA 1
ATOM 1099 C C . PHE A 1 137 ? 22.178 -0.027 -50.429 1.00 93.06 137 PHE A C 1
ATOM 1101 O O . PHE A 1 137 ? 21.960 -0.236 -51.620 1.00 93.06 137 PHE A O 1
ATOM 1108 N N . THR A 1 138 ? 23.256 -0.512 -49.809 1.00 93.62 138 THR A N 1
ATOM 1109 C CA . THR A 1 138 ? 24.340 -1.227 -50.502 1.00 93.62 138 THR A CA 1
ATOM 1110 C C . THR A 1 138 ? 23.846 -2.519 -51.157 1.00 93.62 138 THR A C 1
ATOM 1112 O O . THR A 1 138 ? 24.148 -2.768 -52.323 1.00 93.62 138 THR A O 1
ATOM 1115 N N . ILE A 1 139 ? 23.035 -3.314 -50.449 1.00 93.75 139 ILE A N 1
ATOM 1116 C CA . ILE A 1 139 ? 22.412 -4.531 -50.992 1.00 93.75 139 ILE A CA 1
ATOM 1117 C C . ILE A 1 139 ? 21.539 -4.181 -52.200 1.00 93.75 139 ILE A C 1
ATOM 1119 O O . ILE A 1 139 ? 21.652 -4.822 -53.241 1.00 93.75 139 ILE A O 1
ATOM 1123 N N . THR A 1 140 ? 20.716 -3.134 -52.099 1.00 94.25 140 THR A N 1
ATOM 1124 C CA . THR A 1 140 ? 19.854 -2.691 -53.205 1.00 94.25 140 THR A CA 1
ATOM 1125 C C . THR A 1 140 ? 20.678 -2.259 -54.421 1.00 94.25 140 THR A C 1
ATOM 1127 O O . THR A 1 140 ? 20.361 -2.653 -55.543 1.00 94.25 140 THR A O 1
ATOM 1130 N N . CYS A 1 141 ? 21.773 -1.518 -54.219 1.00 93.12 141 CYS A N 1
ATOM 1131 C CA . CYS A 1 141 ? 22.696 -1.142 -55.291 1.00 93.12 141 CYS A CA 1
ATOM 1132 C C . CYS A 1 141 ? 23.355 -2.362 -55.952 1.00 93.12 141 CYS A C 1
ATOM 1134 O O . CYS A 1 141 ? 23.416 -2.423 -57.179 1.00 93.12 141 CYS A O 1
ATOM 1136 N N . LEU A 1 142 ? 23.812 -3.343 -55.166 1.00 96.56 142 LEU A N 1
ATOM 1137 C CA . LEU A 1 142 ? 24.406 -4.578 -55.690 1.00 96.56 142 LEU A CA 1
ATOM 1138 C C . LEU A 1 142 ? 23.392 -5.407 -56.487 1.00 96.56 142 LEU A C 1
ATOM 1140 O O . LEU A 1 142 ? 23.725 -5.899 -57.564 1.00 96.56 142 LEU A O 1
ATOM 1144 N N . VAL A 1 143 ? 22.153 -5.524 -56.001 1.00 96.44 143 VAL A N 1
ATOM 1145 C CA . VAL A 1 143 ? 21.067 -6.223 -56.706 1.00 96.44 143 VAL A CA 1
ATOM 1146 C C . VAL A 1 143 ? 20.744 -5.524 -58.027 1.00 96.44 143 VAL A C 1
ATOM 1148 O O . VAL A 1 143 ? 20.698 -6.182 -59.065 1.00 96.44 143 VAL A O 1
ATOM 1151 N N . ALA A 1 144 ? 20.584 -4.198 -58.021 1.00 95.56 144 ALA A N 1
ATOM 1152 C CA . ALA A 1 144 ? 20.325 -3.428 -59.237 1.00 95.56 144 ALA A CA 1
ATOM 1153 C C . ALA A 1 144 ? 21.468 -3.568 -60.256 1.00 95.56 144 ALA A C 1
ATOM 1155 O O . ALA A 1 144 ? 21.216 -3.782 -61.443 1.00 95.56 144 ALA A O 1
ATOM 1156 N N . PHE A 1 145 ? 22.720 -3.514 -59.791 1.00 95.88 145 PHE A N 1
ATOM 1157 C CA . PHE A 1 145 ? 23.893 -3.710 -60.637 1.00 95.88 145 PHE A CA 1
ATOM 1158 C C . PHE A 1 145 ? 23.926 -5.118 -61.247 1.00 95.88 145 PHE A C 1
ATOM 1160 O O . PHE A 1 145 ? 24.091 -5.250 -62.456 1.00 95.88 145 PHE A O 1
ATOM 1167 N N . ALA A 1 146 ? 23.712 -6.168 -60.450 1.00 95.38 146 ALA A N 1
ATOM 1168 C CA . ALA A 1 146 ? 23.703 -7.550 -60.932 1.00 95.38 146 ALA A CA 1
ATOM 1169 C C . ALA A 1 146 ? 22.599 -7.808 -61.973 1.00 95.38 146 ALA A C 1
ATOM 1171 O O . ALA A 1 146 ? 22.861 -8.431 -63.002 1.00 95.38 146 ALA A O 1
ATOM 1172 N N . VAL A 1 147 ? 21.386 -7.289 -61.748 1.00 95.94 147 VAL A N 1
ATOM 1173 C CA . VAL A 1 147 ? 20.271 -7.396 -62.705 1.00 95.94 147 VAL A CA 1
ATOM 1174 C C . VAL A 1 147 ? 20.591 -6.660 -64.007 1.00 95.94 147 VAL A C 1
ATOM 1176 O O . VAL A 1 147 ? 20.342 -7.192 -65.088 1.00 95.94 147 VAL A O 1
ATOM 1179 N N . PHE A 1 148 ? 21.195 -5.473 -63.924 1.00 95.00 148 PHE A N 1
ATOM 1180 C CA . PHE A 1 148 ? 21.628 -4.723 -65.101 1.00 95.00 148 PHE A CA 1
ATOM 1181 C C . PHE A 1 148 ? 22.696 -5.478 -65.908 1.00 95.00 148 PHE A C 1
ATOM 1183 O O . PHE A 1 148 ? 22.560 -5.614 -67.123 1.00 95.00 148 PHE A O 1
ATOM 1190 N N . GLN A 1 149 ? 23.717 -6.031 -65.241 1.00 94.25 149 GLN A N 1
ATOM 1191 C CA . GLN A 1 149 ? 24.752 -6.845 -65.890 1.00 94.25 149 GLN A CA 1
ATOM 1192 C C . GLN A 1 149 ? 24.156 -8.087 -66.569 1.00 94.25 149 GLN A C 1
ATOM 1194 O O . GLN A 1 149 ? 24.473 -8.367 -67.723 1.00 94.25 149 GLN A O 1
ATOM 1199 N N . ALA A 1 150 ? 23.251 -8.803 -65.894 1.00 94.81 150 ALA A N 1
ATOM 1200 C CA . ALA A 1 150 ? 22.560 -9.952 -66.476 1.00 94.81 150 ALA A CA 1
ATOM 1201 C C . ALA A 1 150 ? 21.727 -9.558 -67.710 1.00 94.81 150 ALA A C 1
ATOM 1203 O O . ALA A 1 150 ? 21.768 -10.252 -68.725 1.00 94.81 150 ALA A O 1
ATOM 1204 N N . GLY A 1 151 ? 21.026 -8.421 -67.656 1.00 93.81 151 GLY A N 1
ATOM 1205 C CA . GLY A 1 151 ? 20.271 -7.882 -68.788 1.00 93.81 151 GLY A CA 1
ATOM 1206 C C . GLY A 1 151 ? 21.155 -7.553 -69.994 1.00 93.81 151 GLY A C 1
ATOM 1207 O O . GLY A 1 151 ? 20.822 -7.936 -71.115 1.00 93.81 151 GLY A O 1
ATOM 1208 N N . LEU A 1 152 ? 22.309 -6.912 -69.767 1.00 94.00 152 LEU A N 1
ATOM 1209 C CA . LEU A 1 152 ? 23.292 -6.645 -70.821 1.00 94.00 152 LEU A CA 1
ATOM 1210 C C . LEU A 1 152 ? 23.832 -7.937 -71.444 1.00 94.00 152 LEU A C 1
ATOM 1212 O O . LEU A 1 152 ? 23.918 -8.028 -72.665 1.00 94.00 152 LEU A O 1
ATOM 1216 N N . LEU A 1 153 ? 24.159 -8.947 -70.631 1.00 93.19 153 LEU A N 1
ATOM 1217 C CA . LEU A 1 153 ? 24.645 -10.238 -71.127 1.00 93.19 153 LEU A CA 1
ATOM 1218 C C . LEU A 1 153 ? 23.600 -10.956 -71.987 1.00 93.19 153 LEU A C 1
ATOM 1220 O O . LEU A 1 153 ? 23.943 -11.464 -73.054 1.00 93.19 153 LEU A O 1
ATOM 1224 N N . ILE A 1 154 ? 22.334 -10.971 -71.555 1.00 91.50 154 ILE A N 1
ATOM 1225 C CA . ILE A 1 154 ? 21.233 -11.554 -72.336 1.00 91.50 154 ILE A CA 1
ATOM 1226 C C . ILE A 1 154 ? 21.075 -10.806 -73.658 1.00 91.50 154 ILE A C 1
ATOM 1228 O O . ILE A 1 154 ? 21.002 -11.453 -74.696 1.00 91.50 154 ILE A O 1
ATOM 1232 N N . TRP A 1 155 ? 21.066 -9.470 -73.635 1.00 92.81 155 TRP A N 1
ATOM 1233 C CA . TRP A 1 155 ? 20.933 -8.648 -74.840 1.00 92.81 155 TRP A CA 1
ATOM 1234 C C . TRP A 1 155 ? 22.066 -8.896 -75.843 1.00 92.81 155 TRP A C 1
ATOM 1236 O O . TRP A 1 155 ? 21.806 -9.080 -77.029 1.00 92.81 155 TRP A O 1
ATOM 1246 N N . ILE A 1 156 ? 23.317 -8.975 -75.377 1.00 91.50 156 ILE A N 1
ATOM 1247 C CA . ILE A 1 156 ? 24.463 -9.305 -76.237 1.00 91.50 156 ILE A CA 1
ATOM 1248 C C . ILE A 1 156 ? 24.319 -10.718 -76.824 1.00 91.50 156 ILE A C 1
ATOM 1250 O O . ILE A 1 156 ? 24.636 -10.929 -77.992 1.00 91.50 156 ILE A O 1
ATOM 1254 N N . ALA A 1 157 ? 23.849 -11.690 -76.035 1.00 88.88 157 ALA A N 1
ATOM 1255 C CA . ALA A 1 157 ? 23.697 -13.073 -76.480 1.00 88.88 157 ALA A CA 1
ATOM 1256 C C . ALA A 1 157 ? 22.546 -13.269 -77.482 1.00 88.88 157 ALA A C 1
ATOM 1258 O O . ALA A 1 157 ? 22.667 -14.111 -78.367 1.00 88.88 157 ALA A O 1
ATOM 1259 N N . THR A 1 158 ? 21.446 -12.517 -77.359 1.00 88.62 158 THR A N 1
ATOM 1260 C CA . THR A 1 158 ? 20.302 -12.598 -78.283 1.00 88.62 158 THR A CA 1
ATOM 1261 C C . THR A 1 158 ? 20.413 -11.692 -79.505 1.00 88.62 158 THR A C 1
ATOM 1263 O O . THR A 1 158 ? 19.711 -11.941 -80.480 1.00 88.62 158 THR A O 1
ATOM 1266 N N . HIS A 1 159 ? 21.271 -10.665 -79.493 1.00 69.38 159 HIS A N 1
ATOM 1267 C CA . HIS A 1 159 ? 21.484 -9.775 -80.644 1.00 69.38 159 HIS A CA 1
ATOM 1268 C C . HIS A 1 159 ? 22.628 -10.227 -81.580 1.00 69.38 159 HIS A C 1
ATOM 1270 O O . HIS A 1 159 ? 23.059 -9.465 -82.451 1.00 69.38 159 HIS A O 1
ATOM 1276 N N . ARG A 1 160 ? 23.109 -11.464 -81.430 1.00 51.41 160 ARG A N 1
ATOM 1277 C CA . ARG A 1 160 ? 24.034 -12.121 -82.361 1.00 51.41 160 ARG A CA 1
ATOM 1278 C C . ARG A 1 160 ? 23.281 -13.063 -83.292 1.00 51.41 160 ARG A C 1
ATOM 1280 O O . ARG A 1 160 ? 23.703 -13.148 -84.465 1.00 51.41 160 ARG A O 1
#

Mean predicted aligned error: 10.92 Å

Sequence (160 aa):
SGLQIEPMNRGIGRFMAAQGISWAKNRWPGYTVDGTDLNNKDALNEDTRLRRDHFLRWHGFDVVYADAQHLKGSVKEVRVGDLVGGWNVEKLQVVEIVEAAQMLQQAEQNLAEQEVKLKKHEEKVSQYQREDAGLRFTITCLVAFAVFQAGLLIWIATHR

Nearest PDB structures (foldseek):
  2a1s-assembly1_A  TM=3.171E-01  e=2.385E+00  Homo sapiens
  4u7u-assembly3_P  TM=3.631E-01  e=4.514E+00  Escherichia coli K-12

pLDDT: mean 90.39, std 7.34, range [48.47, 96.56]

Foldseek 3Di:
DDDDDPPPPLQVVLLVVLVVLVVCCVPPQADKDAKDKDDLVQLVDPVSVVVVVCSQVQQPWDWDAPDPSSSTIMTHMDGSNRTHSDTDCVSPPDDDPVRVVVVVVVVVVVVVVVVVVVVVVVVVVVVVVVVVVVVVVVVVVVVVVVVVVVVVVVCVVVVD

Solvent-accessible surface area (backbone atoms only — not comparable to full-atom values): 9007 Å² total; per-residue (Å²): 137,79,94,82,70,83,74,72,95,50,54,58,70,47,41,55,50,10,52,54,44,44,52,43,34,74,76,43,37,87,41,69,44,78,52,47,77,49,69,50,76,38,42,78,37,67,71,54,32,53,52,52,51,51,55,41,43,65,32,54,44,54,77,45,57,82,43,98,79,44,55,50,32,32,34,54,65,44,45,37,59,65,44,39,47,64,61,64,55,92,68,53,69,92,71,53,73,67,58,50,50,51,53,50,54,50,49,52,54,53,48,56,53,49,51,54,51,48,52,55,51,51,53,52,51,54,49,50,52,52,51,50,53,51,50,53,50,51,52,51,52,52,52,54,49,52,52,49,52,52,50,52,53,52,50,59,66,72,74,109

Secondary structure (DSSP, 8-state):
-----SSTTSSHHHHHHHHHHHHHHHH-TT-EEPPEEPPHHHHTSHHHHHHHHHHHHHTT--EEESSTT--SEEEPPEEGGGS-----TTT-----HHHHHHHHHHHHHHHHHHHHHHHHHHHHHHHHHHHHHHHHHHHHHHHHHHHHHHHHHHHHHH--